Protein AF-A0AAU3PIN3-F1 (afdb_monomer_lite)

Sequence (114 aa):
MHRLAREQPDVPSPAGDERAAELLKCVEELRARQARGELRGDIDVGVLFLVFFAASVAPVALRSITREFTQQDPGSEEFIDHYADQVARIMAVIGDAAAVEDTHAPEPTEPSGG

Foldseek 3Di:
DDPPPPPPPPDPDVVNVVVVVVLVVQLVVQVVCVVVLQFPPVDRSSVVSVVVVCLVCCLPPVQVVCCVVVVDRSPDPVNVVVSVVVSVVVVCVRRPPVPVVPPDDDPDPDDDDD

Secondary structure (DSSP, 8-state):
-------------HHHHHHHHHHHHHHHHHHHHHHTTSS-TTS-HHHHHHHHHHHHHHHHHTHHHHHHHHSS-TTSHHHHHHHHHHHHHHHHHHHHGGGGGG--PPP-------

Radius of gyration: 23.72 Å; chains: 1; bounding box: 48×80×54 Å

Structure (mmCIF, N/CA/C/O backbone):
data_AF-A0AAU3PIN3-F1
#
_entry.id   AF-A0AAU3PIN3-F1
#
loop_
_atom_site.group_PDB
_atom_site.id
_atom_site.type_symbol
_atom_site.label_atom_id
_atom_site.label_alt_id
_atom_site.label_comp_id
_atom_site.label_asym_id
_atom_site.label_entity_id
_atom_site.label_seq_id
_atom_site.pdbx_PDB_ins_code
_atom_site.Cartn_x
_atom_site.Cartn_y
_atom_site.Cartn_z
_atom_site.occupancy
_atom_site.B_iso_or_equiv
_atom_site.auth_seq_id
_atom_site.auth_comp_id
_atom_site.auth_asym_id
_atom_site.auth_atom_id
_atom_site.pdbx_PDB_model_num
ATOM 1 N N . MET A 1 1 ? 8.732 26.196 -42.173 1.00 46.00 1 MET A N 1
ATOM 2 C CA . MET A 1 1 ? 9.950 26.026 -41.348 1.00 46.00 1 MET A CA 1
ATOM 3 C C . MET A 1 1 ? 9.692 24.910 -40.338 1.00 46.00 1 MET A C 1
ATOM 5 O O . MET A 1 1 ? 9.257 25.184 -39.227 1.00 46.00 1 MET A O 1
ATOM 9 N N . HIS A 1 2 ? 9.859 23.652 -40.760 1.00 44.97 2 HIS A N 1
ATOM 10 C CA . HIS A 1 2 ? 9.678 22.474 -39.906 1.00 44.97 2 HIS A CA 1
ATOM 11 C C . HIS A 1 2 ? 10.718 22.493 -38.779 1.00 44.97 2 HIS A C 1
ATOM 13 O O . HIS A 1 2 ? 11.912 22.350 -39.033 1.00 44.97 2 HIS A O 1
ATOM 19 N N . ARG A 1 3 ? 10.272 22.683 -37.533 1.00 54.28 3 ARG A N 1
ATOM 20 C CA . ARG A 1 3 ? 11.096 22.425 -36.351 1.00 54.28 3 ARG A CA 1
ATOM 21 C C . ARG A 1 3 ? 11.175 20.908 -36.213 1.00 54.28 3 ARG A C 1
ATOM 23 O O . ARG A 1 3 ? 10.233 20.293 -35.728 1.00 54.28 3 ARG A O 1
ATOM 30 N N . LEU A 1 4 ? 12.261 20.318 -36.705 1.00 57.56 4 LEU A N 1
ATOM 31 C CA . LEU A 1 4 ? 12.606 18.931 -36.413 1.00 57.56 4 LEU A CA 1
ATOM 32 C C . LEU A 1 4 ? 12.648 18.798 -34.889 1.00 57.56 4 LEU A C 1
ATOM 34 O O . LEU A 1 4 ? 13.465 19.442 -34.226 1.00 57.56 4 LEU A O 1
ATOM 38 N N . ALA A 1 5 ? 11.700 18.039 -34.343 1.00 56.38 5 ALA A N 1
ATOM 39 C CA . ALA A 1 5 ? 11.776 17.563 -32.980 1.00 56.38 5 ALA A CA 1
ATOM 40 C C . ALA A 1 5 ? 13.103 16.810 -32.873 1.00 56.38 5 ALA A C 1
ATOM 42 O O . ALA A 1 5 ? 13.295 15.788 -33.526 1.00 56.38 5 ALA A O 1
ATOM 43 N N . ARG A 1 6 ? 14.056 17.353 -32.112 1.00 56.59 6 ARG A N 1
ATOM 44 C CA . ARG A 1 6 ? 15.119 16.512 -31.573 1.00 56.59 6 ARG A CA 1
ATOM 45 C C . ARG A 1 6 ? 14.397 15.496 -30.699 1.00 56.59 6 ARG A C 1
ATOM 47 O O . ARG A 1 6 ? 13.938 15.865 -29.621 1.00 56.59 6 ARG A O 1
ATOM 54 N N . GLU A 1 7 ? 14.273 14.263 -31.174 1.00 55.94 7 GLU A N 1
ATOM 55 C CA . GLU A 1 7 ? 14.220 13.112 -30.281 1.00 55.94 7 GLU A CA 1
ATOM 56 C C . GLU A 1 7 ? 15.473 13.221 -29.416 1.00 55.94 7 GLU A C 1
ATOM 58 O O . GLU A 1 7 ? 16.600 12.998 -29.862 1.00 55.94 7 GLU A O 1
ATOM 63 N N . GLN A 1 8 ? 15.282 13.746 -28.208 1.00 54.84 8 GLN A N 1
ATOM 64 C CA . GLN A 1 8 ? 16.291 13.624 -27.179 1.00 54.84 8 GLN A CA 1
ATOM 65 C C . GLN A 1 8 ? 16.391 12.124 -26.902 1.00 54.84 8 GLN A C 1
ATOM 67 O O . GLN A 1 8 ? 15.346 11.505 -26.693 1.00 54.84 8 GLN A O 1
ATOM 72 N N . PRO A 1 9 ? 17.591 11.526 -26.968 1.00 53.75 9 PRO A N 1
ATOM 73 C CA . PRO A 1 9 ? 17.750 10.134 -26.590 1.00 53.75 9 PRO A CA 1
ATOM 74 C C . PRO A 1 9 ? 17.189 9.970 -25.180 1.00 53.75 9 PRO A C 1
ATOM 76 O O . PRO A 1 9 ? 17.455 10.809 -24.314 1.00 53.75 9 PRO A O 1
ATOM 79 N N . ASP A 1 10 ? 16.391 8.924 -24.988 1.00 63.25 10 ASP A N 1
ATOM 80 C CA . ASP A 1 10 ? 15.815 8.515 -23.708 1.00 63.25 10 ASP A CA 1
ATOM 81 C C . ASP A 1 10 ? 16.946 7.987 -22.814 1.00 63.25 10 ASP A C 1
ATOM 83 O O . ASP A 1 10 ? 17.089 6.792 -22.578 1.00 63.25 10 ASP A O 1
ATOM 87 N N . VAL A 1 11 ? 17.876 8.875 -22.453 1.00 64.31 11 VAL A N 1
ATOM 88 C CA . VAL A 1 11 ? 18.964 8.577 -21.532 1.00 64.31 11 VAL A CA 1
ATOM 89 C C . VAL A 1 11 ? 18.304 8.477 -20.165 1.00 64.31 11 VAL A C 1
ATOM 91 O O . VAL A 1 11 ? 17.784 9.495 -19.688 1.00 64.31 11 VAL A O 1
ATOM 94 N N . PRO A 1 12 ? 18.306 7.289 -19.534 1.00 61.34 12 PRO A N 1
ATOM 95 C CA . PRO A 1 12 ? 17.768 7.141 -18.197 1.00 61.34 12 PRO A CA 1
ATOM 96 C C . PRO A 1 12 ? 18.458 8.152 -17.286 1.00 61.34 12 PRO A C 1
ATOM 98 O O . PRO A 1 12 ? 19.686 8.284 -17.274 1.00 61.34 12 PRO A O 1
ATOM 101 N N . SER A 1 13 ? 17.662 8.956 -16.585 1.00 68.25 13 SER A N 1
ATOM 102 C CA . SER A 1 13 ? 18.217 9.860 -15.588 1.00 68.25 13 SER A CA 1
ATOM 103 C C . SER A 1 13 ? 18.767 9.011 -14.439 1.00 68.25 13 SER A C 1
ATOM 105 O O . SER A 1 13 ? 18.034 8.146 -13.959 1.00 68.25 13 SER A O 1
ATOM 107 N N . PRO A 1 14 ? 19.976 9.282 -13.916 1.00 66.31 14 PRO A N 1
ATOM 108 C CA . PRO A 1 14 ? 20.525 8.529 -12.785 1.00 66.31 14 PRO A CA 1
ATOM 109 C C . PRO A 1 14 ? 19.609 8.554 -11.546 1.00 66.31 14 PRO A C 1
ATOM 111 O O . PRO A 1 14 ? 19.548 7.580 -10.805 1.00 66.31 14 PRO A O 1
ATOM 114 N N . ALA A 1 15 ? 18.825 9.623 -11.356 1.00 69.75 15 ALA A N 1
ATOM 115 C CA . ALA A 1 15 ? 17.811 9.693 -10.299 1.00 69.75 15 ALA A CA 1
ATOM 116 C C . ALA A 1 15 ? 16.596 8.776 -10.562 1.00 69.75 15 ALA A C 1
ATOM 118 O O . ALA A 1 15 ? 15.964 8.282 -9.629 1.00 69.75 15 ALA A O 1
ATOM 119 N N . GLY A 1 16 ? 16.252 8.555 -11.835 1.00 74.81 16 GLY A N 1
ATOM 120 C CA . GLY A 1 16 ? 15.227 7.593 -12.241 1.00 74.81 16 GLY A CA 1
ATOM 121 C C . GLY A 1 16 ? 15.678 6.153 -12.006 1.00 74.81 16 GLY A C 1
ATOM 122 O O . GLY A 1 16 ? 14.894 5.354 -11.496 1.00 74.81 16 GLY A O 1
ATOM 123 N N . ASP A 1 17 ? 16.945 5.859 -12.296 1.00 80.62 17 ASP A N 1
ATOM 124 C CA . ASP A 1 17 ? 17.545 4.538 -12.091 1.00 80.62 17 ASP A CA 1
ATOM 125 C C . ASP A 1 17 ? 17.623 4.167 -10.606 1.00 80.62 17 ASP A C 1
ATOM 127 O O . ASP A 1 17 ? 17.277 3.049 -10.226 1.00 80.62 17 ASP A O 1
ATOM 131 N N . GLU A 1 18 ? 18.013 5.112 -9.745 1.00 84.94 18 GLU A N 1
ATOM 132 C CA . GLU A 1 18 ? 18.071 4.895 -8.295 1.00 84.94 18 GLU A CA 1
ATOM 133 C C . GLU A 1 18 ? 16.680 4.615 -7.711 1.00 84.94 18 GLU A C 1
ATOM 135 O O . GLU A 1 18 ? 16.486 3.622 -7.007 1.00 84.94 18 GLU A O 1
ATOM 140 N N . ARG A 1 19 ? 15.674 5.414 -8.090 1.00 82.25 19 ARG A N 1
ATOM 141 C CA . ARG A 1 19 ? 14.285 5.193 -7.670 1.00 82.25 19 ARG A CA 1
ATOM 142 C C . ARG A 1 19 ? 13.741 3.857 -8.176 1.00 82.25 19 ARG A C 1
ATOM 144 O O . ARG A 1 19 ? 13.049 3.157 -7.440 1.00 82.25 19 ARG A O 1
ATOM 151 N N . ALA A 1 20 ? 14.034 3.491 -9.422 1.00 83.62 20 ALA A N 1
ATOM 152 C CA . ALA A 1 20 ? 13.639 2.197 -9.965 1.00 83.62 20 ALA A CA 1
ATOM 153 C C . ALA A 1 20 ? 14.289 1.045 -9.180 1.00 83.62 20 ALA A C 1
ATOM 155 O O . ALA A 1 20 ? 13.605 0.082 -8.835 1.00 83.62 20 ALA A O 1
ATOM 156 N N . ALA A 1 21 ? 15.572 1.167 -8.831 1.00 88.00 21 ALA A N 1
ATOM 157 C CA . ALA A 1 21 ? 16.283 0.179 -8.026 1.00 88.00 21 ALA A CA 1
ATOM 158 C C . ALA A 1 21 ? 15.696 0.036 -6.611 1.00 88.00 21 ALA A C 1
ATOM 160 O O . ALA A 1 21 ? 15.590 -1.080 -6.105 1.00 88.00 21 ALA A O 1
ATOM 161 N N . GLU A 1 22 ? 15.283 1.130 -5.968 1.00 87.88 22 GLU A N 1
ATOM 162 C CA . GLU A 1 22 ? 14.599 1.079 -4.669 1.00 87.88 22 GLU A CA 1
ATOM 163 C C . GLU A 1 22 ? 13.252 0.354 -4.747 1.00 87.88 22 GLU A C 1
ATOM 165 O O . GLU A 1 22 ? 12.979 -0.528 -3.931 1.00 87.88 22 GLU A O 1
ATOM 170 N N . LEU A 1 23 ? 12.434 0.665 -5.756 1.00 89.00 23 LEU A N 1
ATOM 171 C CA . LEU A 1 23 ? 11.144 -0.001 -5.955 1.00 89.00 23 LEU A CA 1
ATOM 172 C C . LEU A 1 23 ? 11.326 -1.500 -6.235 1.00 89.00 23 LEU A C 1
ATOM 174 O O . LEU A 1 23 ? 10.571 -2.320 -5.714 1.00 89.00 23 LEU A O 1
ATOM 178 N N . LEU A 1 24 ? 12.350 -1.872 -7.008 1.00 90.06 24 LEU A N 1
ATOM 179 C CA . LEU A 1 24 ? 12.682 -3.273 -7.271 1.00 90.06 24 LEU A CA 1
ATOM 180 C C . LEU A 1 24 ? 13.084 -4.018 -5.992 1.00 90.06 24 LEU A C 1
ATOM 182 O O . LEU A 1 24 ? 12.583 -5.118 -5.768 1.00 90.06 24 LEU A O 1
ATOM 186 N N . LYS A 1 25 ? 13.887 -3.407 -5.110 1.00 93.06 25 LYS A N 1
ATOM 187 C CA . LYS A 1 25 ? 14.231 -3.997 -3.802 1.00 93.06 25 LYS A CA 1
ATOM 188 C C . LYS A 1 25 ? 12.989 -4.280 -2.953 1.00 93.06 25 LYS A C 1
ATOM 190 O O . LYS A 1 25 ? 12.913 -5.324 -2.310 1.00 93.06 25 LYS A O 1
ATOM 195 N N . CYS A 1 26 ? 1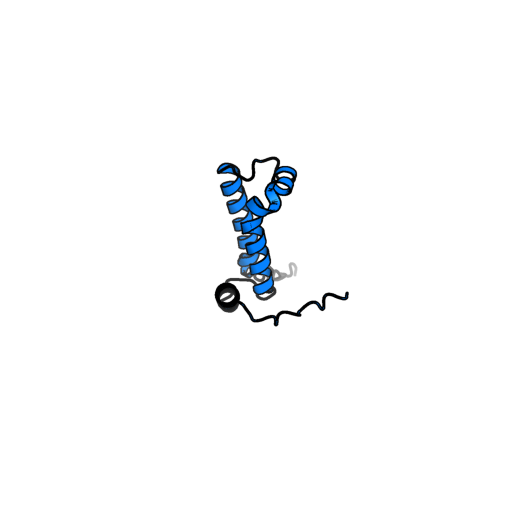1.994 -3.388 -2.963 1.00 91.50 26 CYS A N 1
ATOM 196 C CA . CYS A 1 26 ? 10.734 -3.624 -2.252 1.00 91.50 26 CYS A CA 1
ATOM 197 C C . CYS A 1 26 ? 9.978 -4.846 -2.800 1.00 91.50 26 CYS A C 1
ATOM 199 O O . CYS A 1 26 ? 9.438 -5.638 -2.028 1.00 91.50 26 CYS A O 1
ATOM 201 N N . VAL A 1 27 ? 9.955 -5.020 -4.123 1.00 95.00 27 VAL A N 1
ATOM 202 C CA . VAL A 1 27 ? 9.318 -6.180 -4.766 1.00 95.00 27 VAL A CA 1
ATOM 203 C C . VAL A 1 27 ? 10.081 -7.473 -4.461 1.00 95.00 27 VAL A C 1
ATOM 205 O O . VAL A 1 27 ? 9.457 -8.503 -4.205 1.00 95.00 27 VAL A O 1
ATOM 208 N N . GLU A 1 28 ? 11.414 -7.434 -4.445 1.00 95.88 28 GLU A N 1
ATOM 209 C CA . GLU A 1 28 ? 12.257 -8.578 -4.076 1.00 95.88 28 GLU A CA 1
ATOM 210 C C . GLU A 1 28 ? 12.007 -9.034 -2.633 1.00 95.88 28 GLU A C 1
ATOM 212 O O . GLU A 1 28 ? 11.850 -10.233 -2.395 1.00 95.88 28 GLU A O 1
ATOM 217 N N . GLU A 1 29 ? 11.874 -8.098 -1.690 1.00 93.88 29 GLU A N 1
ATOM 218 C CA . GLU A 1 29 ? 11.531 -8.413 -0.299 1.00 93.88 29 GLU A CA 1
ATOM 219 C C . GLU A 1 29 ? 10.156 -9.089 -0.196 1.00 93.88 29 GLU A C 1
ATOM 221 O O . GLU A 1 29 ? 10.009 -10.119 0.463 1.00 93.88 29 GLU A O 1
ATOM 226 N N . LEU A 1 30 ? 9.141 -8.577 -0.900 1.00 92.38 30 LEU A N 1
ATOM 227 C CA . LEU A 1 30 ? 7.818 -9.211 -0.925 1.00 92.38 30 LEU A CA 1
ATOM 228 C C . LEU A 1 30 ? 7.860 -10.615 -1.540 1.00 92.38 30 LEU A C 1
ATOM 230 O O . LEU A 1 30 ? 7.197 -11.523 -1.039 1.00 92.38 30 LEU A O 1
ATOM 234 N N . ARG A 1 31 ? 8.675 -10.827 -2.577 1.00 94.31 31 ARG A N 1
ATOM 235 C CA . ARG A 1 31 ? 8.874 -12.153 -3.175 1.00 94.31 31 ARG A CA 1
ATOM 236 C C . ARG A 1 31 ? 9.554 -13.115 -2.193 1.00 94.31 31 ARG A C 1
ATOM 238 O O . ARG A 1 31 ? 9.166 -14.278 -2.114 1.00 94.31 31 ARG A O 1
ATOM 245 N N . ALA A 1 32 ? 10.513 -12.636 -1.399 1.00 94.00 32 ALA A N 1
ATOM 246 C CA . ALA A 1 32 ? 11.139 -13.427 -0.341 1.00 94.00 32 ALA A CA 1
ATOM 247 C C . ALA A 1 32 ? 10.141 -13.804 0.767 1.00 94.00 32 ALA A C 1
ATOM 249 O O . ALA A 1 32 ? 10.154 -14.938 1.241 1.00 94.00 32 ALA A O 1
ATOM 250 N N . ARG A 1 33 ? 9.246 -12.888 1.155 1.00 91.12 33 ARG A N 1
ATOM 251 C CA . ARG A 1 33 ? 8.157 -13.147 2.117 1.00 91.12 33 ARG A CA 1
ATOM 252 C C . ARG A 1 33 ? 7.156 -14.174 1.591 1.00 91.12 33 ARG A C 1
ATOM 254 O O . ARG A 1 33 ? 6.794 -15.104 2.309 1.00 91.12 33 ARG A O 1
ATOM 261 N N . GLN A 1 34 ? 6.779 -14.065 0.319 1.00 93.06 34 GLN A N 1
ATOM 262 C CA . GLN A 1 34 ? 5.922 -15.040 -0.357 1.00 93.06 34 GLN A CA 1
ATOM 263 C C . GLN A 1 34 ? 6.564 -16.434 -0.399 1.00 93.06 34 GLN A C 1
ATOM 265 O O . GLN A 1 34 ? 5.900 -17.421 -0.102 1.00 93.06 34 GLN A O 1
ATOM 270 N N . ALA A 1 35 ? 7.871 -16.529 -0.671 1.00 92.50 35 ALA A N 1
ATOM 271 C CA . ALA A 1 35 ? 8.597 -17.802 -0.645 1.00 92.50 35 ALA A CA 1
ATOM 272 C C . ALA A 1 35 ? 8.645 -18.456 0.751 1.00 92.50 35 ALA A C 1
ATOM 274 O O . ALA A 1 35 ? 8.801 -19.671 0.850 1.00 92.50 35 ALA A O 1
ATOM 275 N N . ARG A 1 36 ? 8.492 -17.670 1.828 1.00 91.19 36 ARG A N 1
ATOM 276 C CA . ARG A 1 36 ? 8.354 -18.165 3.210 1.00 91.19 36 ARG A CA 1
ATOM 277 C C . ARG A 1 36 ? 6.914 -18.524 3.595 1.00 91.19 36 ARG A C 1
ATOM 279 O O . ARG A 1 36 ? 6.695 -18.963 4.719 1.00 91.19 36 ARG A O 1
ATOM 286 N N . GLY A 1 37 ? 5.946 -18.333 2.697 1.00 88.00 37 GLY A N 1
ATOM 287 C CA . GLY A 1 37 ? 4.527 -18.569 2.967 1.00 88.00 37 GLY A CA 1
ATOM 288 C C . GLY A 1 37 ? 3.841 -17.460 3.772 1.00 88.00 37 GLY A C 1
ATOM 289 O O . GLY A 1 37 ? 2.723 -17.659 4.228 1.00 88.00 37 GLY A O 1
ATOM 290 N N . GLU A 1 38 ? 4.472 -16.291 3.944 1.00 86.62 38 GLU A N 1
ATOM 291 C CA . GLU A 1 38 ? 3.854 -15.142 4.637 1.00 86.62 38 GLU A CA 1
ATOM 292 C C . GLU A 1 38 ? 2.805 -14.417 3.778 1.00 86.62 38 GLU A C 1
ATOM 294 O O . GLU A 1 38 ? 2.033 -13.603 4.279 1.00 86.62 38 GLU A O 1
ATOM 299 N N . LEU A 1 39 ? 2.828 -14.658 2.468 1.00 87.00 39 LEU A N 1
ATOM 300 C CA . LEU A 1 39 ? 1.887 -14.129 1.489 1.00 87.00 39 LEU A CA 1
ATOM 301 C C . LEU A 1 39 ? 1.404 -15.292 0.633 1.00 87.00 39 LEU A C 1
ATOM 303 O O . LEU A 1 39 ? 2.176 -16.209 0.341 1.00 87.00 39 LEU A O 1
ATOM 307 N N . ARG A 1 40 ? 0.153 -15.230 0.176 1.00 88.06 40 ARG A N 1
ATOM 308 C CA . ARG A 1 40 ? -0.389 -16.261 -0.711 1.00 88.06 40 ARG A CA 1
ATOM 309 C C . ARG A 1 40 ? 0.438 -16.386 -1.989 1.00 88.06 40 ARG A C 1
ATOM 311 O O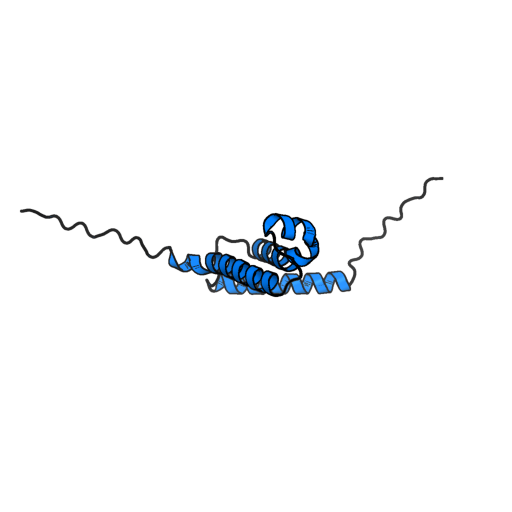 . ARG A 1 40 ? 0.803 -15.384 -2.605 1.00 88.06 40 ARG A O 1
ATOM 318 N N . GLY A 1 41 ? 0.691 -17.622 -2.413 1.00 88.50 41 GLY A N 1
ATOM 319 C CA . GLY A 1 41 ? 1.470 -17.921 -3.619 1.00 88.50 41 GLY A CA 1
ATOM 320 C C . GLY A 1 41 ? 0.769 -17.582 -4.941 1.00 88.50 41 GLY A C 1
ATOM 321 O O . GLY A 1 41 ? 1.435 -17.494 -5.966 1.00 88.50 41 GLY A O 1
ATOM 322 N N . ASP A 1 42 ? -0.551 -17.375 -4.933 1.00 89.38 42 ASP A N 1
ATOM 323 C CA . ASP A 1 42 ? -1.362 -17.076 -6.123 1.00 89.38 42 ASP A CA 1
ATOM 324 C C . ASP A 1 42 ? -1.412 -15.581 -6.490 1.00 89.38 42 ASP A C 1
ATOM 326 O O . ASP A 1 42 ? -2.018 -15.206 -7.494 1.00 89.38 42 ASP A O 1
ATOM 330 N N . ILE A 1 43 ? -0.763 -14.720 -5.702 1.00 91.12 43 ILE A N 1
ATOM 331 C CA . ILE A 1 43 ? -0.752 -13.268 -5.896 1.00 91.12 43 ILE A CA 1
ATOM 332 C C . ILE A 1 43 ? 0.555 -12.822 -6.554 1.00 91.12 43 ILE A C 1
ATOM 334 O O . ILE A 1 43 ? 1.648 -13.148 -6.093 1.00 91.12 43 ILE A O 1
ATOM 338 N N . ASP A 1 44 ? 0.460 -12.000 -7.600 1.00 93.56 44 ASP A N 1
ATOM 339 C CA . ASP A 1 44 ? 1.622 -11.295 -8.144 1.00 93.56 44 ASP A CA 1
ATOM 340 C C . ASP A 1 44 ? 2.069 -10.188 -7.171 1.00 93.56 44 ASP A C 1
ATOM 342 O O . ASP A 1 44 ? 1.382 -9.181 -6.978 1.00 93.56 44 ASP A O 1
ATOM 346 N N . VAL A 1 45 ? 3.239 -10.369 -6.552 1.00 93.56 45 VAL A N 1
ATOM 347 C CA . VAL A 1 45 ? 3.789 -9.436 -5.552 1.00 93.56 45 VAL A CA 1
ATOM 348 C C . VAL A 1 45 ? 4.181 -8.071 -6.127 1.00 93.56 45 VAL A C 1
ATOM 350 O O . VAL A 1 45 ? 4.183 -7.081 -5.396 1.00 93.56 45 VAL A O 1
ATOM 353 N N . GLY A 1 46 ? 4.489 -7.986 -7.425 1.00 94.50 46 GLY A N 1
ATOM 354 C CA . GLY A 1 46 ? 4.770 -6.719 -8.100 1.00 94.50 46 GLY A CA 1
ATOM 355 C C . GLY A 1 46 ? 3.496 -5.898 -8.290 1.00 94.50 46 GLY A C 1
ATOM 356 O O . GLY A 1 46 ? 3.472 -4.703 -7.988 1.00 94.50 46 GLY A O 1
ATOM 357 N N . VAL A 1 47 ? 2.411 -6.553 -8.711 1.00 95.00 47 VAL A N 1
ATOM 358 C CA . VAL A 1 47 ? 1.080 -5.931 -8.799 1.00 95.00 47 VAL A CA 1
ATOM 359 C C . VAL A 1 47 ? 0.572 -5.541 -7.412 1.00 95.00 47 VAL A C 1
ATOM 361 O O . VAL A 1 47 ? 0.061 -4.435 -7.239 1.00 95.00 47 VAL A O 1
ATOM 364 N N . LEU A 1 48 ? 0.767 -6.400 -6.408 1.00 93.25 48 LEU A N 1
ATOM 365 C CA . LEU A 1 48 ? 0.432 -6.104 -5.015 1.00 93.25 48 LEU A CA 1
ATOM 366 C C . LEU A 1 48 ? 1.132 -4.825 -4.538 1.00 93.25 48 LEU A C 1
ATOM 368 O O . LEU A 1 48 ? 0.477 -3.904 -4.052 1.00 93.25 48 LEU A O 1
ATOM 372 N N . PHE A 1 49 ? 2.451 -4.737 -4.725 1.00 93.88 49 PHE A N 1
ATOM 373 C CA . PHE A 1 49 ? 3.215 -3.553 -4.349 1.00 93.88 49 PHE A CA 1
ATOM 374 C C . PHE A 1 49 ? 2.702 -2.292 -5.049 1.00 93.88 49 PHE A C 1
ATOM 376 O O . PHE A 1 49 ? 2.515 -1.268 -4.396 1.00 93.88 49 PHE A O 1
ATOM 383 N N . LEU A 1 50 ? 2.407 -2.369 -6.351 1.00 94.38 50 LEU A N 1
ATOM 384 C CA . LEU A 1 50 ? 1.859 -1.246 -7.111 1.00 94.38 50 LEU A CA 1
ATOM 385 C C . LEU A 1 50 ? 0.514 -0.764 -6.548 1.00 94.38 50 LEU A C 1
ATOM 387 O O . LEU A 1 50 ? 0.309 0.442 -6.410 1.00 94.38 50 LEU A O 1
ATOM 391 N N . VAL A 1 51 ? -0.386 -1.684 -6.196 1.00 94.69 51 VAL A N 1
ATOM 392 C CA . VAL A 1 51 ? -1.691 -1.353 -5.604 1.00 94.69 51 VAL A CA 1
ATOM 393 C C . VAL A 1 51 ? -1.519 -0.645 -4.261 1.00 94.69 51 VAL A C 1
ATOM 395 O O . VAL A 1 51 ? -2.120 0.406 -4.047 1.00 94.69 51 VAL A O 1
ATOM 398 N N . PHE A 1 52 ? -0.671 -1.165 -3.372 1.00 93.94 52 PHE A N 1
ATOM 399 C CA . PHE A 1 52 ? -0.455 -0.559 -2.053 1.00 93.94 52 PHE A CA 1
ATOM 400 C C . PHE A 1 52 ? 0.346 0.747 -2.119 1.00 93.94 52 PHE A C 1
ATOM 402 O O . PHE A 1 52 ? 0.097 1.664 -1.337 1.00 93.94 52 PHE A O 1
ATOM 409 N N . PHE A 1 53 ? 1.247 0.882 -3.092 1.00 93.25 53 PHE A N 1
ATOM 410 C CA . PHE A 1 53 ? 1.896 2.151 -3.399 1.00 93.25 53 PHE A CA 1
ATOM 411 C C . PHE A 1 53 ? 0.879 3.190 -3.888 1.00 93.25 53 PHE A C 1
ATOM 413 O O . PHE A 1 53 ? 0.869 4.320 -3.409 1.00 93.25 53 PHE A O 1
ATOM 420 N N . ALA A 1 54 ? -0.024 2.816 -4.799 1.00 94.25 54 ALA A N 1
ATOM 421 C CA . ALA A 1 54 ? -1.097 3.699 -5.248 1.00 94.25 54 ALA A CA 1
ATOM 422 C C . ALA A 1 54 ? -2.032 4.087 -4.090 1.00 94.25 54 ALA A C 1
ATOM 424 O O . ALA A 1 54 ? -2.403 5.253 -3.955 1.00 94.25 54 ALA A O 1
ATOM 425 N N . ALA A 1 55 ? -2.362 3.132 -3.217 1.00 94.31 55 ALA A N 1
ATOM 426 C CA . ALA A 1 55 ? -3.165 3.382 -2.030 1.00 94.31 55 ALA A CA 1
ATOM 427 C C . ALA A 1 55 ? -2.483 4.375 -1.074 1.00 94.31 55 ALA A C 1
ATOM 429 O O . ALA A 1 55 ? -3.156 5.261 -0.553 1.00 94.31 55 ALA A O 1
ATOM 430 N N . SER A 1 56 ? -1.166 4.298 -0.864 1.00 93.94 56 SER A N 1
ATOM 431 C CA . SER A 1 56 ? -0.474 5.219 0.050 1.00 93.94 56 SER A CA 1
ATOM 432 C C . SER A 1 56 ? -0.453 6.665 -0.457 1.00 93.94 56 SER A C 1
ATOM 434 O O . SER A 1 56 ? -0.532 7.599 0.340 1.00 93.94 56 SER A O 1
ATOM 436 N N . VAL A 1 57 ? -0.410 6.871 -1.778 1.00 94.06 57 VAL A N 1
ATOM 437 C CA . VAL A 1 57 ? -0.423 8.217 -2.376 1.00 94.06 57 VAL A CA 1
ATOM 438 C C . VAL A 1 57 ? -1.832 8.765 -2.614 1.00 94.06 57 VAL A C 1
ATOM 440 O O . VAL A 1 57 ? -1.992 9.979 -2.762 1.00 94.06 57 VAL A O 1
ATOM 443 N N . ALA A 1 58 ? -2.860 7.911 -2.642 1.00 93.00 58 ALA A N 1
ATOM 444 C CA . ALA A 1 58 ? -4.231 8.288 -2.994 1.00 93.00 58 ALA A CA 1
ATOM 445 C C . ALA A 1 58 ? -4.814 9.446 -2.153 1.00 93.00 58 ALA A C 1
ATOM 447 O O . ALA A 1 58 ? -5.364 10.370 -2.761 1.00 93.00 58 ALA A O 1
ATOM 448 N N . PRO A 1 59 ? -4.652 9.505 -0.812 1.00 90.56 59 PRO A N 1
ATOM 449 C CA . PRO A 1 59 ? -5.131 10.633 -0.006 1.00 90.56 59 PRO A CA 1
ATOM 450 C C . PRO A 1 59 ? -4.608 11.999 -0.454 1.00 90.56 59 PRO A C 1
ATOM 452 O O . PRO A 1 59 ? -5.303 12.999 -0.304 1.00 90.56 59 PRO A O 1
ATOM 455 N N . VAL A 1 60 ? -3.401 12.048 -1.026 1.00 93.69 60 VAL A N 1
ATOM 456 C CA . VAL A 1 60 ? -2.734 13.288 -1.446 1.00 93.69 60 VAL A CA 1
ATOM 457 C C . VAL A 1 60 ? -2.950 13.562 -2.933 1.00 93.69 60 VAL A C 1
ATOM 459 O O . VAL A 1 60 ? -3.231 14.697 -3.317 1.00 93.69 60 VAL A O 1
ATOM 462 N N . ALA A 1 61 ? -2.845 12.534 -3.774 1.00 94.25 61 ALA A N 1
ATOM 463 C CA . ALA A 1 61 ? -2.954 12.662 -5.224 1.00 94.25 61 ALA A CA 1
ATOM 464 C C . ALA A 1 61 ? -4.408 12.807 -5.706 1.00 94.25 61 ALA A C 1
ATOM 466 O O . ALA A 1 61 ? -4.651 13.448 -6.726 1.00 94.25 61 ALA A O 1
ATOM 467 N N . LEU A 1 62 ? -5.375 12.239 -4.975 1.00 94.25 62 LEU A N 1
ATOM 468 C CA . LEU A 1 62 ? -6.779 12.123 -5.387 1.00 94.25 62 LEU A CA 1
ATOM 469 C C . LEU A 1 62 ? -7.744 12.803 -4.402 1.00 94.25 62 LEU A C 1
ATOM 471 O O . LEU A 1 62 ? -8.864 12.341 -4.208 1.00 94.25 62 LEU A O 1
ATOM 475 N N . ARG A 1 63 ? -7.341 13.922 -3.782 1.00 92.38 63 ARG A N 1
ATOM 476 C CA . ARG A 1 63 ? -8.091 14.579 -2.688 1.00 92.38 63 ARG A CA 1
ATOM 477 C C . ARG A 1 63 ? -9.583 14.797 -2.959 1.00 92.38 63 ARG A C 1
ATOM 479 O O . ARG A 1 63 ? -10.385 14.611 -2.048 1.00 92.38 63 ARG A O 1
ATOM 486 N N . SER A 1 64 ? -9.967 15.220 -4.164 1.00 93.12 64 SER A N 1
ATOM 487 C CA . SER A 1 64 ? -11.384 15.447 -4.496 1.00 93.12 64 SER A CA 1
ATOM 488 C C . SER A 1 64 ? -12.185 14.146 -4.465 1.00 93.12 64 SER A C 1
ATOM 490 O O . SER A 1 64 ? -13.219 14.086 -3.811 1.00 93.12 64 SER A O 1
ATOM 492 N N . ILE A 1 65 ? -11.649 13.097 -5.088 1.00 93.44 65 ILE A N 1
ATOM 493 C CA . ILE A 1 65 ? -12.267 11.771 -5.161 1.00 93.44 65 ILE A CA 1
ATOM 494 C C . ILE A 1 65 ? -12.312 11.137 -3.770 1.00 93.44 65 ILE A C 1
ATOM 496 O O . ILE A 1 65 ? -13.340 10.606 -3.366 1.00 93.44 65 ILE A O 1
ATOM 500 N N . THR A 1 66 ? -11.226 11.243 -3.000 1.00 91.75 66 THR A N 1
ATOM 501 C CA . THR A 1 66 ? -11.179 10.747 -1.621 1.00 91.75 66 THR A CA 1
ATOM 502 C C . THR A 1 66 ? -12.276 11.395 -0.782 1.00 91.75 66 THR A C 1
ATOM 504 O O . THR A 1 66 ? -13.034 10.684 -0.134 1.00 91.75 66 THR A O 1
ATOM 507 N N . ARG A 1 67 ? -12.434 12.724 -0.859 1.00 92.75 67 ARG A N 1
ATOM 508 C CA . ARG A 1 67 ? -13.512 13.437 -0.158 1.00 92.75 67 ARG A CA 1
ATOM 509 C C . ARG A 1 67 ? -14.899 12.973 -0.607 1.00 92.75 67 ARG A C 1
ATOM 511 O O . ARG A 1 67 ? -15.780 12.821 0.231 1.00 92.75 67 ARG A O 1
ATOM 518 N N . GLU A 1 68 ? -15.105 12.752 -1.901 1.00 94.25 68 GLU A N 1
ATOM 519 C CA . GLU A 1 68 ? -16.384 12.266 -2.433 1.00 94.25 68 GLU A CA 1
ATOM 520 C C . GLU A 1 68 ? -16.713 10.847 -1.957 1.00 94.25 68 GLU A C 1
ATOM 522 O O . GLU A 1 68 ? -17.858 10.570 -1.607 1.00 94.25 68 GLU A O 1
ATOM 527 N N . PHE A 1 69 ? -15.732 9.951 -1.894 1.00 91.31 69 PHE A N 1
ATOM 528 C CA . PHE A 1 69 ? -15.962 8.564 -1.489 1.00 91.31 69 PHE A CA 1
ATOM 529 C C . PHE A 1 69 ? -16.140 8.408 0.015 1.00 91.31 69 PHE A C 1
ATOM 531 O O . PHE A 1 69 ? -16.982 7.627 0.454 1.00 91.31 69 PHE A O 1
ATOM 538 N N . THR A 1 70 ? -15.351 9.132 0.805 1.00 90.75 70 THR A N 1
ATOM 539 C CA . THR A 1 70 ? -15.292 8.922 2.257 1.00 90.75 70 THR A CA 1
ATOM 540 C C . THR A 1 70 ? -16.102 9.945 3.034 1.00 90.75 70 THR A C 1
ATOM 542 O O . THR A 1 70 ? -16.359 9.740 4.215 1.00 90.75 70 THR A O 1
ATOM 545 N N . GLN A 1 71 ? -16.530 11.037 2.388 1.00 93.94 71 GLN A N 1
ATOM 546 C CA . GLN A 1 71 ? -17.209 12.172 3.024 1.00 93.94 71 GLN A CA 1
ATOM 547 C C . GLN A 1 71 ? -16.388 12.807 4.167 1.00 93.94 71 GLN A C 1
ATOM 549 O O . GLN A 1 71 ? -16.927 13.535 4.999 1.00 93.94 71 GLN A O 1
ATOM 554 N N . GLN A 1 72 ? -15.072 12.569 4.192 1.00 92.81 72 GLN A N 1
ATOM 555 C CA . GLN A 1 72 ? -14.128 13.075 5.191 1.00 92.81 72 GLN A CA 1
ATOM 556 C C . GLN A 1 72 ? -13.124 14.050 4.561 1.00 92.81 72 GLN A C 1
ATOM 558 O O . GLN A 1 72 ? -12.995 14.137 3.337 1.00 92.81 72 GLN A O 1
ATOM 563 N N . ASP A 1 73 ? -12.408 14.816 5.389 1.00 92.19 73 ASP A N 1
ATOM 564 C CA . ASP A 1 73 ? -11.284 15.625 4.916 1.00 92.19 73 ASP A CA 1
ATOM 565 C C . ASP A 1 73 ? -10.031 14.756 4.718 1.00 92.19 73 ASP A C 1
ATOM 567 O O . ASP A 1 73 ? -9.486 14.276 5.705 1.00 92.19 73 ASP A O 1
ATOM 571 N N . PRO A 1 74 ? -9.498 14.599 3.489 1.00 90.44 74 PRO A N 1
ATOM 572 C CA . PRO A 1 74 ? -8.334 13.742 3.243 1.00 90.44 74 PRO A CA 1
ATOM 573 C C . PRO A 1 74 ? -7.038 14.206 3.924 1.00 90.44 74 PRO A C 1
ATOM 575 O O . PRO A 1 74 ? -6.039 13.497 3.877 1.00 90.44 74 PRO A O 1
ATOM 578 N N . GLY A 1 75 ? -7.018 15.433 4.457 1.00 90.94 75 GLY A N 1
ATOM 579 C CA . GLY A 1 75 ? -5.882 15.984 5.196 1.00 90.94 75 GLY A CA 1
ATOM 580 C C . GLY A 1 75 ? -6.025 15.923 6.716 1.00 90.94 75 GLY A C 1
ATOM 581 O O . GLY A 1 75 ? -5.121 16.406 7.394 1.00 90.94 75 GLY A O 1
ATOM 582 N N . SER A 1 76 ? -7.133 15.399 7.253 1.00 94.50 76 SER A N 1
ATOM 583 C CA . SER A 1 76 ? -7.299 15.273 8.702 1.00 94.50 76 SER A CA 1
ATOM 584 C C . SER A 1 76 ? -6.557 14.050 9.240 1.00 94.50 76 SER A C 1
ATOM 586 O O . SER A 1 76 ? -6.479 13.013 8.582 1.00 94.50 76 SER A O 1
ATOM 588 N N . GLU A 1 77 ? -6.035 14.168 10.461 1.00 94.44 77 GLU A N 1
ATOM 589 C CA . GLU A 1 77 ? -5.375 13.062 11.170 1.00 94.44 77 GLU A CA 1
ATOM 590 C C . GLU A 1 77 ? -6.331 11.873 11.353 1.00 94.44 77 GLU A C 1
ATOM 592 O O . GLU A 1 77 ? -5.990 10.751 11.004 1.00 94.44 77 GLU A O 1
ATOM 597 N N . GLU A 1 78 ? -7.585 12.142 11.733 1.00 94.00 78 GLU A N 1
ATOM 598 C CA . GLU A 1 78 ? -8.640 11.127 11.866 1.00 94.00 78 GLU A CA 1
ATOM 599 C C . GLU A 1 78 ? -8.868 10.323 10.575 1.00 94.00 78 GLU A C 1
ATOM 601 O O . GLU A 1 78 ? -9.045 9.105 10.618 1.00 94.00 78 GLU A O 1
ATOM 606 N N . PHE A 1 79 ? -8.859 10.989 9.413 1.00 95.19 79 PHE A N 1
ATOM 607 C CA . PHE A 1 79 ? -8.991 10.298 8.135 1.00 95.19 79 PHE A CA 1
ATOM 608 C C . PHE A 1 79 ? -7.768 9.426 7.849 1.00 95.19 79 PHE A C 1
ATOM 610 O O . PHE A 1 79 ? -7.925 8.297 7.392 1.00 95.19 79 PHE A O 1
ATOM 617 N N . ILE A 1 80 ? -6.564 9.946 8.094 1.00 94.81 80 ILE A N 1
ATOM 618 C CA . ILE A 1 80 ? -5.310 9.231 7.838 1.00 94.81 80 ILE A CA 1
ATOM 619 C C . ILE A 1 80 ? -5.239 7.965 8.694 1.00 94.81 80 ILE A C 1
ATOM 621 O O . ILE A 1 80 ? -4.953 6.898 8.148 1.00 94.81 80 ILE A O 1
ATOM 625 N N . ASP A 1 81 ? -5.567 8.064 9.981 1.00 95.88 81 ASP A N 1
ATOM 626 C CA . ASP A 1 81 ? -5.595 6.928 10.905 1.00 95.88 81 ASP A CA 1
ATOM 627 C C . ASP A 1 81 ? -6.621 5.884 10.458 1.00 95.88 81 ASP A C 1
ATOM 629 O O . ASP A 1 81 ? -6.293 4.711 10.269 1.00 95.88 81 ASP A O 1
ATOM 633 N N . HIS A 1 82 ? -7.855 6.322 10.183 1.00 94.94 82 HIS A N 1
ATOM 634 C CA . HIS A 1 82 ? -8.908 5.436 9.697 1.00 94.94 82 HIS A CA 1
ATOM 635 C C . HIS A 1 82 ? -8.521 4.746 8.379 1.00 94.94 82 HIS A C 1
ATOM 637 O O . HIS A 1 82 ? -8.722 3.543 8.210 1.00 94.94 82 HIS A O 1
ATOM 643 N N . TYR A 1 83 ? -7.956 5.492 7.432 1.00 95.38 83 TYR A N 1
ATOM 644 C CA . TYR A 1 83 ? -7.542 4.970 6.136 1.00 95.38 83 TYR A CA 1
ATOM 645 C C . TYR A 1 83 ? -6.405 3.952 6.271 1.00 95.38 83 TYR A C 1
ATOM 647 O O . TYR A 1 83 ? -6.470 2.880 5.666 1.00 95.38 83 TYR A O 1
ATOM 655 N N . ALA A 1 84 ? -5.395 4.250 7.092 1.00 94.69 84 ALA A N 1
ATOM 656 C CA . ALA A 1 84 ? -4.284 3.346 7.361 1.00 94.69 84 ALA A CA 1
ATOM 657 C C . ALA A 1 84 ? -4.765 2.031 7.993 1.00 94.69 84 ALA A C 1
ATOM 659 O O . ALA A 1 84 ? -4.381 0.957 7.523 1.00 94.69 84 ALA A O 1
ATOM 660 N N . ASP A 1 85 ? -5.669 2.101 8.974 1.00 96.31 85 ASP A N 1
ATOM 661 C CA . ASP A 1 85 ? -6.285 0.926 9.598 1.00 96.31 85 ASP A CA 1
ATOM 662 C C . ASP A 1 85 ? -7.019 0.051 8.574 1.00 96.31 85 ASP A C 1
ATOM 664 O O . ASP A 1 85 ? -6.902 -1.179 8.577 1.00 96.31 85 ASP A O 1
ATOM 668 N N . GLN A 1 86 ? -7.770 0.670 7.661 1.00 95.62 86 GLN A N 1
ATOM 669 C CA . GLN A 1 86 ? -8.518 -0.053 6.634 1.00 95.62 86 GLN A CA 1
ATOM 670 C C . GLN A 1 86 ? -7.589 -0.700 5.597 1.00 95.62 86 GLN A C 1
ATOM 672 O O . GLN A 1 86 ? -7.797 -1.857 5.226 1.00 95.62 86 GLN A O 1
ATOM 677 N N . VAL A 1 87 ? -6.530 -0.007 5.172 1.00 95.00 87 VAL A N 1
ATOM 678 C CA . VAL A 1 87 ? -5.500 -0.566 4.282 1.00 95.00 87 VAL A CA 1
ATOM 679 C C . VAL A 1 87 ? -4.771 -1.738 4.954 1.00 95.00 87 VAL A C 1
ATOM 681 O O . VAL A 1 87 ? -4.558 -2.772 4.316 1.00 95.00 87 VAL A O 1
ATOM 684 N N . ALA A 1 88 ? -4.453 -1.632 6.248 1.00 92.75 88 ALA A N 1
ATOM 685 C CA . ALA A 1 88 ? -3.834 -2.713 7.014 1.00 92.75 88 ALA A CA 1
ATOM 686 C C . ALA A 1 88 ? -4.734 -3.960 7.090 1.00 92.75 88 ALA A C 1
ATOM 688 O O . ALA A 1 88 ? -4.255 -5.078 6.897 1.00 92.75 88 ALA A O 1
ATOM 689 N N . ARG A 1 89 ? -6.047 -3.784 7.289 1.00 94.12 89 ARG A N 1
ATOM 690 C CA . ARG A 1 89 ? -7.025 -4.889 7.274 1.00 94.12 89 ARG A CA 1
ATOM 691 C C . ARG A 1 89 ? -7.096 -5.588 5.917 1.00 94.12 89 ARG A C 1
ATOM 693 O O . ARG A 1 89 ? -7.143 -6.814 5.874 1.00 94.12 89 ARG A O 1
ATOM 700 N N . ILE A 1 90 ? -7.059 -4.837 4.815 1.00 91.94 90 ILE A N 1
ATOM 701 C CA . ILE A 1 90 ? -7.034 -5.412 3.458 1.00 91.94 90 ILE A CA 1
ATOM 702 C C . ILE A 1 90 ? -5.765 -6.251 3.257 1.00 91.94 90 ILE A C 1
ATOM 704 O O . ILE A 1 90 ? -5.839 -7.369 2.749 1.00 91.94 90 ILE A O 1
ATOM 708 N N . MET A 1 91 ? -4.608 -5.747 3.698 1.00 89.19 91 MET A N 1
ATOM 709 C CA . MET A 1 91 ? -3.348 -6.491 3.624 1.00 89.19 91 MET A CA 1
ATOM 710 C C . MET A 1 91 ? -3.373 -7.762 4.483 1.00 89.19 91 MET A C 1
ATOM 712 O O . MET A 1 91 ? -2.863 -8.797 4.059 1.00 89.19 91 MET A O 1
ATOM 716 N N . ALA A 1 92 ? -3.992 -7.713 5.665 1.00 88.00 92 ALA A N 1
ATOM 717 C CA . ALA A 1 92 ? -4.129 -8.879 6.531 1.00 88.00 92 ALA A CA 1
ATOM 718 C C . ALA A 1 92 ? -4.926 -10.003 5.849 1.00 88.00 92 ALA A C 1
ATOM 720 O O . ALA A 1 92 ? -4.461 -11.134 5.826 1.00 88.00 92 ALA A O 1
ATOM 721 N N . VAL A 1 93 ? -6.053 -9.691 5.197 1.00 87.44 93 VAL A N 1
ATOM 722 C CA . VAL A 1 93 ? -6.845 -10.681 4.430 1.00 87.44 93 VAL A CA 1
ATOM 723 C C . VAL A 1 93 ? -6.015 -11.344 3.324 1.00 87.44 93 VAL A C 1
ATOM 725 O O . VAL A 1 93 ? -6.170 -12.530 3.038 1.00 87.44 93 VAL A O 1
ATOM 728 N N . ILE A 1 94 ? -5.117 -10.579 2.703 1.00 83.12 94 ILE A N 1
ATOM 729 C CA . ILE A 1 94 ? -4.214 -11.069 1.660 1.00 83.12 94 ILE A CA 1
ATOM 730 C C . ILE A 1 94 ? -3.126 -11.989 2.236 1.00 83.12 94 ILE A C 1
ATOM 732 O O . ILE A 1 94 ? -2.761 -12.968 1.587 1.00 83.12 94 ILE A O 1
ATOM 736 N N . GLY A 1 95 ? -2.618 -11.699 3.436 1.00 79.31 95 GLY A N 1
ATOM 737 C CA . GLY A 1 95 ? -1.617 -12.527 4.120 1.00 79.31 95 GLY A CA 1
ATOM 738 C C . GLY A 1 95 ? -2.185 -13.786 4.789 1.00 79.31 95 GLY A C 1
ATOM 739 O O . GLY A 1 95 ? -1.497 -14.796 4.864 1.00 79.31 95 GLY A O 1
ATOM 740 N N . ASP A 1 96 ? -3.441 -13.752 5.237 1.00 68.75 96 ASP A N 1
ATOM 741 C CA . ASP A 1 96 ? -4.028 -14.770 6.125 1.00 68.75 96 ASP A CA 1
ATOM 742 C C . ASP A 1 96 ? -4.628 -15.993 5.401 1.00 68.75 96 ASP A C 1
ATOM 744 O O . ASP A 1 96 ? -4.962 -17.000 6.023 1.00 68.75 96 ASP A O 1
ATOM 748 N N . ALA A 1 97 ? -4.736 -15.992 4.066 1.00 54.84 97 ALA A N 1
ATOM 749 C CA . ALA A 1 97 ? -5.350 -17.133 3.369 1.00 54.84 97 ALA A CA 1
ATOM 750 C C . ALA A 1 97 ? -4.491 -18.417 3.348 1.00 54.84 97 ALA A C 1
ATOM 752 O O . ALA A 1 97 ? -4.918 -19.415 2.773 1.00 54.84 97 ALA A O 1
ATOM 753 N N . ALA A 1 98 ? -3.328 -18.422 4.008 1.00 50.88 98 ALA A N 1
ATOM 754 C CA . ALA A 1 98 ? -2.588 -19.640 4.339 1.00 50.88 98 ALA A CA 1
ATOM 755 C C . ALA A 1 98 ? -3.338 -20.550 5.342 1.00 50.88 98 ALA A C 1
ATOM 757 O O . ALA A 1 98 ? -2.991 -21.720 5.464 1.00 50.88 98 ALA A O 1
ATOM 758 N N . ALA A 1 99 ? -4.372 -20.050 6.037 1.00 50.31 99 ALA A N 1
ATOM 759 C CA .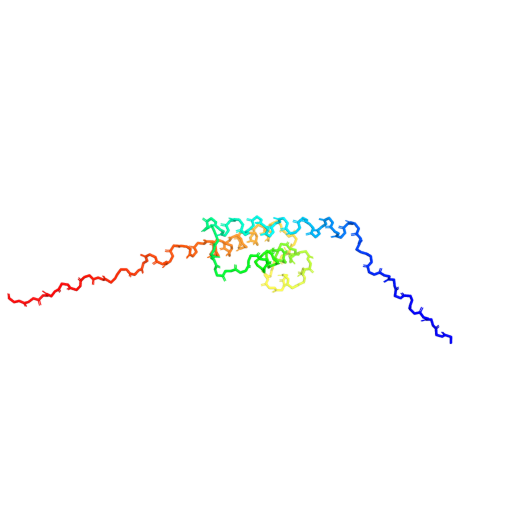 ALA A 1 99 ? -5.123 -20.805 7.047 1.00 50.31 99 ALA A CA 1
ATOM 760 C C . ALA A 1 99 ? -6.419 -21.480 6.543 1.00 50.31 99 ALA A C 1
ATOM 762 O O . ALA A 1 99 ? -7.013 -22.274 7.272 1.00 50.31 99 ALA A O 1
ATOM 763 N N . VAL A 1 100 ? -6.893 -21.188 5.323 1.00 50.25 100 VAL A N 1
ATOM 764 C CA . VAL A 1 100 ? -8.232 -21.641 4.874 1.00 50.25 100 VAL A CA 1
ATOM 765 C C . VAL A 1 100 ? -8.228 -23.053 4.257 1.00 50.25 100 VAL A C 1
ATOM 767 O O . VAL A 1 100 ? -9.292 -23.654 4.129 1.00 50.25 100 VAL A O 1
ATOM 770 N N . GLU A 1 101 ? -7.069 -23.648 3.948 1.00 48.41 101 GLU A 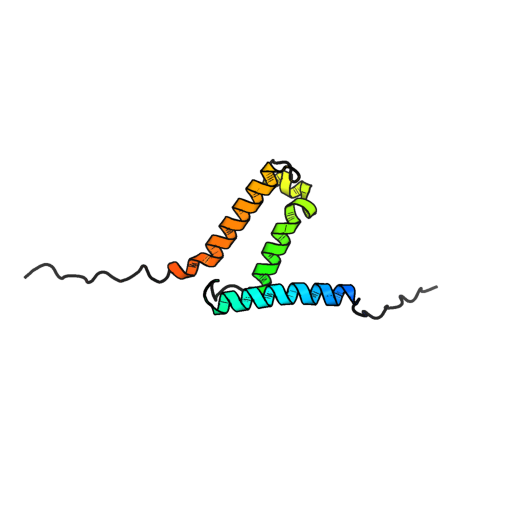N 1
ATOM 771 C CA . GLU A 1 101 ? -7.011 -25.009 3.373 1.00 48.41 101 GLU A CA 1
ATOM 772 C C . GLU A 1 101 ? -7.039 -26.166 4.394 1.00 48.41 101 GLU A C 1
ATOM 774 O O . GLU A 1 101 ? -7.191 -27.311 3.980 1.00 48.41 101 GLU A O 1
ATOM 779 N N . ASP A 1 102 ? -7.009 -25.912 5.709 1.00 50.25 102 ASP A N 1
ATOM 780 C CA . ASP A 1 102 ? -7.034 -26.988 6.726 1.00 50.25 102 ASP A CA 1
ATOM 781 C C . ASP A 1 102 ? -8.432 -27.294 7.312 1.00 50.25 102 ASP A C 1
ATOM 783 O O . ASP A 1 102 ? -8.577 -28.168 8.166 1.00 50.25 102 ASP A O 1
ATOM 787 N N . THR A 1 103 ? -9.503 -26.625 6.859 1.00 55.56 103 THR A N 1
ATOM 788 C CA . THR A 1 103 ? -10.874 -26.869 7.365 1.00 55.56 103 THR A CA 1
ATOM 789 C C . THR A 1 103 ? -11.784 -27.4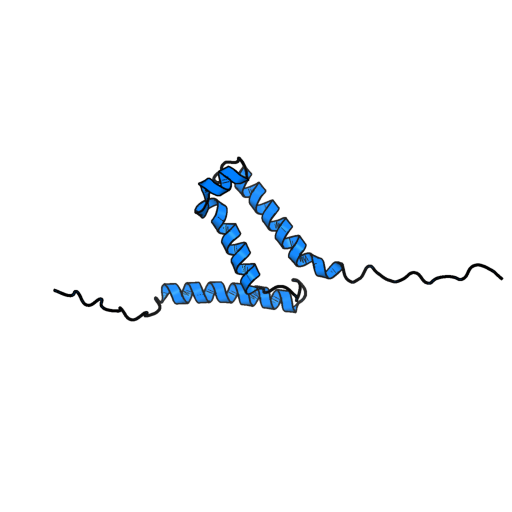93 6.305 1.00 55.56 103 THR A C 1
ATOM 791 O O . THR A 1 103 ? -12.803 -26.928 5.924 1.00 55.56 103 THR A O 1
ATOM 794 N N . HIS A 1 104 ? -11.444 -28.698 5.845 1.00 53.22 104 HIS A N 1
ATOM 795 C CA . HIS A 1 104 ? -12.452 -29.683 5.434 1.00 53.22 104 HIS A CA 1
ATOM 796 C C . HIS A 1 104 ? -11.886 -31.108 5.516 1.00 53.22 104 HIS A C 1
ATOM 798 O O . HIS A 1 104 ? -11.620 -31.755 4.505 1.00 53.22 104 HIS A O 1
ATOM 804 N N . ALA A 1 105 ? -11.717 -31.619 6.737 1.00 57.44 105 ALA A N 1
ATOM 805 C CA . ALA A 1 105 ? -11.715 -33.064 6.931 1.00 57.44 105 ALA A CA 1
ATOM 806 C C . ALA A 1 105 ? -13.165 -33.562 6.755 1.00 57.44 105 ALA A C 1
ATOM 808 O O . ALA A 1 105 ? -14.046 -33.070 7.467 1.00 57.44 105 ALA A O 1
ATOM 809 N N . PRO A 1 106 ? -13.459 -34.497 5.833 1.00 54.44 106 PRO A N 1
ATOM 810 C CA . PRO A 1 106 ? -14.765 -35.137 5.807 1.00 54.44 106 PRO A CA 1
ATOM 811 C C . PRO A 1 106 ? -14.919 -35.977 7.082 1.00 54.44 106 PRO A C 1
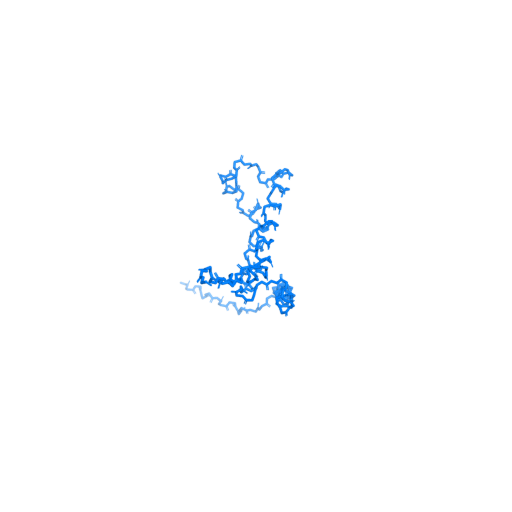ATOM 813 O O . PRO A 1 106 ? -14.048 -36.785 7.410 1.00 54.44 106 PRO A O 1
ATOM 816 N N . GLU A 1 107 ? -16.016 -35.757 7.809 1.00 57.72 107 GLU A N 1
ATOM 817 C CA . GLU A 1 107 ? -16.424 -36.581 8.950 1.00 57.72 107 GLU A CA 1
ATOM 818 C C . GLU A 1 107 ? -16.356 -38.076 8.583 1.00 57.72 107 GLU A C 1
ATOM 820 O O . GLU A 1 107 ? -16.874 -38.464 7.527 1.00 57.72 107 GLU A O 1
ATOM 825 N N . PRO A 1 108 ? -15.774 -38.948 9.429 1.00 59.06 108 PRO A N 1
ATOM 826 C CA . PRO A 1 108 ? -15.937 -40.379 9.253 1.00 59.06 108 PRO A CA 1
ATOM 827 C C . PRO A 1 108 ? -17.414 -40.711 9.471 1.00 59.06 108 PRO A C 1
ATOM 829 O O . PRO A 1 108 ? -17.941 -40.601 10.575 1.00 59.06 108 PRO A O 1
ATOM 832 N N . THR A 1 109 ? -18.094 -41.099 8.397 1.00 64.94 109 THR A N 1
ATOM 833 C CA . THR A 1 109 ? -19.465 -41.599 8.451 1.00 64.94 109 THR A CA 1
ATOM 834 C C . THR A 1 109 ? -19.472 -42.903 9.250 1.00 64.94 109 THR A C 1
ATOM 836 O O . THR A 1 109 ? -19.154 -43.964 8.714 1.00 64.94 109 THR A O 1
ATOM 839 N N . GLU A 1 110 ? -19.799 -42.842 10.540 1.00 65.75 110 GLU A N 1
ATOM 840 C CA . GLU A 1 110 ? -20.127 -44.040 11.311 1.00 65.75 110 GLU A CA 1
ATOM 841 C C . GLU A 1 110 ? -21.450 -44.623 10.780 1.00 65.75 110 GLU A C 1
ATOM 843 O O . GLU A 1 110 ? -22.474 -43.929 10.786 1.00 65.75 110 GLU A O 1
ATOM 848 N N . PRO A 1 111 ? -21.492 -45.885 10.312 1.00 63.69 111 PRO A N 1
ATOM 849 C CA . PRO A 1 111 ? -22.758 -46.524 10.008 1.00 63.69 111 PRO A CA 1
ATOM 850 C C . PRO A 1 111 ? -23.444 -46.912 11.322 1.00 63.69 111 PRO A C 1
ATOM 852 O O . PRO A 1 111 ? -23.035 -47.832 12.028 1.00 63.69 111 PRO A O 1
ATOM 855 N N . SER A 1 112 ? -24.521 -46.197 11.634 1.00 61.12 112 SER A N 1
ATOM 856 C CA . SER A 1 112 ? -25.520 -46.614 12.611 1.00 61.12 112 SER A CA 1
ATOM 857 C C . SER A 1 112 ? -26.339 -47.785 12.050 1.00 61.12 112 SER A C 1
ATOM 859 O O . SER A 1 112 ? -26.966 -47.647 11.000 1.00 61.12 112 SER A O 1
ATOM 861 N N . GLY A 1 113 ? -26.377 -48.907 12.773 1.00 57.22 113 GLY A N 1
ATOM 862 C CA . GLY A 1 113 ? -27.468 -49.887 12.687 1.00 57.22 113 GLY A CA 1
ATOM 863 C C . GLY A 1 113 ? -27.078 -51.299 12.240 1.00 57.22 113 GLY A C 1
ATOM 864 O O . GLY A 1 113 ? -26.768 -51.525 11.071 1.00 57.22 113 GLY A O 1
ATOM 865 N N . GLY A 1 114 ? -27.196 -52.250 13.174 1.00 48.84 114 GLY A N 1
ATOM 866 C CA . GLY A 1 114 ? -27.117 -53.700 12.966 1.00 48.84 114 GLY A CA 1
ATOM 867 C C . GLY A 1 114 ? -27.115 -54.461 14.281 1.00 48.84 114 GLY A C 1
ATOM 868 O O . GLY A 1 114 ? -26.002 -54.774 14.747 1.00 48.84 114 GLY A O 1
#

pLDDT: mean 81.34, std 16.47, range [44.97, 96.31]